Protein AF-A0A0V0YD03-F1 (afdb_monomer_lite)

Secondary structure (DSSP, 8-state):
---------SHHHHHHHHHHHHHHHHHHHHHHHHHHHHHHHHHHHH-HHHHHHHHHHHHHHHHHHHHHHHHS-------SS----HHHHB-TTS-B-----

Radius of gyration: 38.15 Å; chains: 1; bounding box: 76×24×102 Å

Structure (mmCIF, N/CA/C/O backbone):
data_AF-A0A0V0YD03-F1
#
_entry.id   AF-A0A0V0YD03-F1
#
loop_
_atom_site.group_PDB
_atom_site.id
_atom_site.type_symbol
_atom_site.label_atom_id
_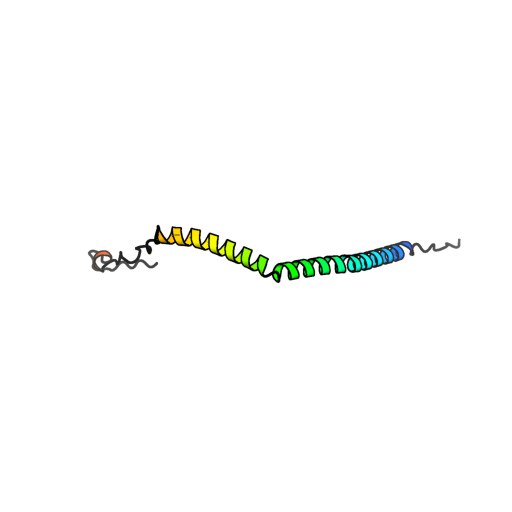atom_site.label_alt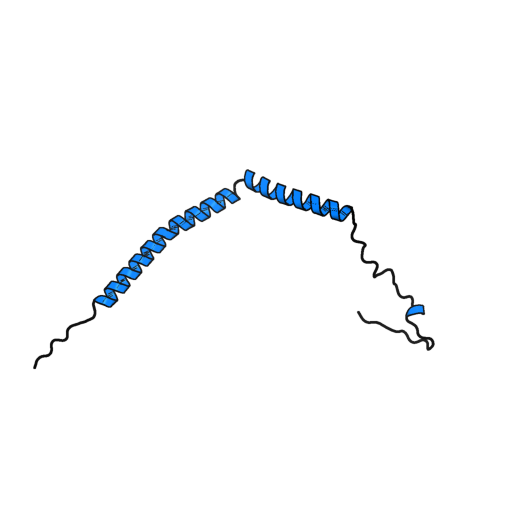_id
_atom_site.label_comp_id
_atom_site.label_asym_id
_atom_site.label_entity_id
_atom_site.label_seq_id
_atom_site.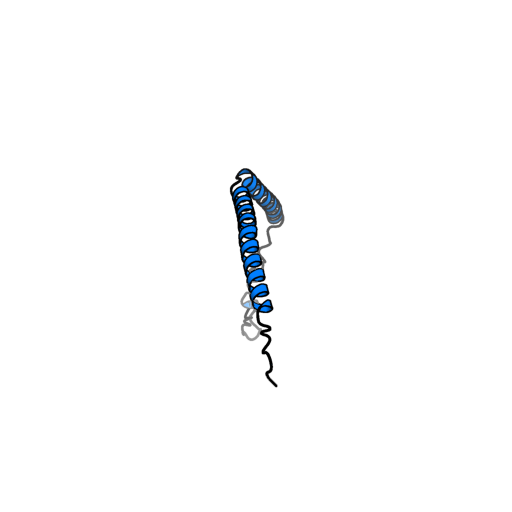pdbx_PDB_ins_code
_atom_site.Cartn_x
_atom_site.Cartn_y
_atom_site.Cartn_z
_atom_site.occupancy
_atom_site.B_iso_or_equiv
_atom_site.auth_seq_id
_atom_site.auth_comp_id
_atom_site.auth_asym_id
_atom_site.auth_atom_id
_atom_site.pdbx_PDB_model_num
ATOM 1 N N . MET A 1 1 ? 4.930 -1.424 -75.489 1.00 40.12 1 MET A N 1
ATOM 2 C CA . MET A 1 1 ? 5.115 -0.596 -74.277 1.00 40.12 1 MET A CA 1
ATOM 3 C C . MET A 1 1 ? 5.477 -1.521 -73.125 1.00 40.12 1 MET A C 1
ATOM 5 O O . MET A 1 1 ? 4.665 -2.361 -72.768 1.00 40.12 1 MET A O 1
ATOM 9 N N . ARG A 1 2 ? 6.723 -1.474 -72.639 1.00 47.38 2 ARG A N 1
ATOM 10 C CA . ARG A 1 2 ? 7.241 -2.386 -71.607 1.00 47.38 2 ARG A CA 1
ATOM 11 C C . ARG A 1 2 ? 7.111 -1.670 -70.257 1.00 47.38 2 ARG A C 1
ATOM 13 O O . ARG A 1 2 ? 7.885 -0.764 -69.976 1.00 47.38 2 ARG A O 1
ATOM 20 N N . GLY A 1 3 ? 6.068 -1.995 -69.497 1.00 53.31 3 GLY A N 1
ATOM 21 C CA . GLY A 1 3 ? 5.825 -1.412 -68.177 1.00 53.31 3 GLY A CA 1
ATOM 22 C C . GLY A 1 3 ? 6.805 -1.974 -67.153 1.00 53.31 3 GLY A C 1
ATOM 23 O O . GLY A 1 3 ? 6.899 -3.189 -66.992 1.00 53.31 3 GLY A O 1
ATOM 24 N N . CYS A 1 4 ? 7.546 -1.099 -66.480 1.00 58.75 4 CYS A N 1
ATOM 25 C CA . CYS A 1 4 ? 8.383 -1.462 -65.342 1.00 58.75 4 CYS A CA 1
ATOM 26 C C . CYS A 1 4 ? 7.491 -1.665 -64.103 1.00 58.75 4 CYS A C 1
ATOM 28 O O . CYS A 1 4 ? 6.809 -0.715 -63.713 1.00 58.75 4 CYS A O 1
ATOM 30 N N . PRO A 1 5 ? 7.488 -2.839 -63.444 1.00 56.25 5 PRO A N 1
ATOM 31 C CA . PRO A 1 5 ? 6.807 -2.998 -62.169 1.00 56.25 5 PRO A CA 1
ATOM 32 C C . PRO A 1 5 ? 7.722 -2.464 -61.060 1.00 56.25 5 PRO A C 1
ATOM 34 O O . PRO A 1 5 ? 8.617 -3.158 -60.576 1.00 56.25 5 PRO A O 1
ATOM 37 N N . GLY A 1 6 ? 7.526 -1.201 -60.681 1.00 57.12 6 GLY A N 1
ATOM 38 C CA . GLY A 1 6 ? 8.150 -0.630 -59.489 1.00 57.12 6 GLY A CA 1
ATOM 39 C C . GLY A 1 6 ? 7.615 -1.333 -58.242 1.00 57.12 6 GLY A C 1
ATOM 40 O O . GLY A 1 6 ? 6.440 -1.204 -57.909 1.00 57.12 6 GLY A O 1
ATOM 41 N N . LYS A 1 7 ? 8.461 -2.116 -57.566 1.00 56.69 7 LYS A N 1
ATOM 42 C CA . LYS A 1 7 ? 8.118 -2.782 -56.303 1.00 56.69 7 LYS A CA 1
ATOM 43 C C . LYS A 1 7 ? 8.045 -1.740 -55.182 1.00 56.69 7 LYS A C 1
ATOM 45 O O . LYS A 1 7 ? 9.074 -1.305 -54.681 1.00 56.69 7 LYS A O 1
ATOM 50 N N . LEU A 1 8 ? 6.834 -1.380 -54.761 1.00 57.28 8 LEU A N 1
ATOM 51 C CA . LEU A 1 8 ? 6.569 -0.579 -53.558 1.00 57.28 8 LEU A CA 1
ATOM 52 C C . LEU A 1 8 ? 6.446 -1.475 -52.309 1.00 57.28 8 LEU A C 1
ATOM 54 O O . LEU A 1 8 ? 5.421 -1.449 -51.637 1.00 57.28 8 LEU A O 1
ATOM 58 N N . TYR A 1 9 ? 7.445 -2.314 -52.013 1.00 54.06 9 TYR A N 1
ATOM 59 C CA . TYR A 1 9 ? 7.330 -3.326 -50.942 1.00 54.06 9 TYR A CA 1
ATOM 60 C C . TYR A 1 9 ? 8.469 -3.341 -49.914 1.00 54.06 9 TYR A C 1
ATOM 62 O O . TYR A 1 9 ? 8.717 -4.359 -49.284 1.00 54.06 9 TYR A O 1
ATOM 70 N N . THR A 1 10 ? 9.157 -2.218 -49.709 1.00 59.47 10 THR A N 1
ATOM 71 C CA . THR A 1 10 ? 10.269 -2.132 -48.738 1.00 59.47 10 THR A CA 1
ATOM 72 C C . THR A 1 10 ? 9.957 -1.278 -47.510 1.00 59.47 10 THR A C 1
ATOM 74 O O . THR A 1 10 ? 10.655 -1.380 -46.510 1.00 59.47 10 THR A O 1
ATOM 77 N N . ASN A 1 11 ? 8.910 -0.446 -47.550 1.00 62.69 11 ASN A N 1
ATOM 78 C CA . ASN A 1 11 ? 8.632 0.501 -46.463 1.00 62.69 11 ASN A CA 1
ATOM 79 C C . ASN A 1 11 ? 7.877 -0.139 -45.287 1.00 62.69 11 ASN A C 1
ATOM 81 O O . ASN A 1 11 ? 8.160 0.199 -44.146 1.00 62.69 11 ASN A O 1
ATOM 85 N N . LEU A 1 12 ? 6.960 -1.079 -45.555 1.00 64.25 12 LEU A N 1
ATOM 86 C CA . LEU A 1 12 ? 6.192 -1.787 -44.518 1.00 64.25 12 LEU A CA 1
ATOM 87 C C . LEU A 1 12 ? 7.080 -2.713 -43.670 1.00 64.25 12 LEU A C 1
ATOM 89 O O . LEU A 1 12 ? 6.980 -2.722 -42.448 1.00 64.25 12 LEU A O 1
ATOM 93 N N . ASP A 1 13 ? 7.994 -3.441 -44.309 1.00 68.50 13 ASP A N 1
ATOM 94 C CA . ASP A 1 13 ? 8.915 -4.358 -43.625 1.00 68.50 13 ASP A CA 1
ATOM 95 C C . ASP A 1 13 ? 9.918 -3.597 -42.736 1.00 68.50 13 ASP A C 1
ATOM 97 O O . ASP A 1 13 ? 10.144 -3.948 -41.580 1.00 68.50 13 ASP A O 1
ATOM 101 N N . ALA A 1 14 ? 10.420 -2.455 -43.223 1.00 71.44 14 ALA A N 1
ATOM 102 C CA . ALA A 1 14 ? 11.279 -1.567 -42.444 1.00 71.44 14 ALA A CA 1
ATOM 103 C C . ALA A 1 14 ? 10.563 -0.973 -41.214 1.00 71.44 14 ALA A C 1
ATOM 105 O O . ALA A 1 14 ? 11.172 -0.833 -40.151 1.00 71.44 14 ALA A O 1
ATOM 106 N N . THR A 1 15 ? 9.268 -0.643 -41.326 1.00 77.44 15 THR A N 1
ATOM 107 C CA . THR A 1 15 ? 8.484 -0.154 -40.180 1.00 77.44 15 THR A CA 1
ATOM 108 C C . THR A 1 15 ? 8.222 -1.241 -39.142 1.00 77.44 15 THR A C 1
ATOM 110 O O . THR A 1 15 ? 8.330 -0.966 -37.948 1.00 77.44 15 THR A O 1
ATOM 113 N N . GLU A 1 16 ? 7.948 -2.475 -39.569 1.00 83.06 16 GLU A N 1
ATOM 114 C CA . GLU A 1 16 ? 7.761 -3.614 -38.660 1.00 83.06 16 GLU A CA 1
ATOM 115 C C . GLU A 1 16 ? 9.064 -3.980 -37.935 1.00 83.06 16 GLU A C 1
ATOM 117 O O . GLU A 1 16 ? 9.066 -4.253 -36.731 1.00 83.06 16 GLU A O 1
ATOM 122 N N . GLN A 1 17 ? 10.200 -3.908 -38.632 1.00 85.00 17 GLN A N 1
ATOM 123 C CA . GLN A 1 17 ? 11.513 -4.132 -38.033 1.00 85.00 17 GLN A CA 1
ATOM 124 C C . GLN A 1 17 ? 11.839 -3.082 -36.960 1.00 85.00 17 GLN A C 1
ATOM 126 O O . GLN A 1 17 ? 12.265 -3.435 -35.859 1.00 85.00 17 GLN A O 1
ATOM 131 N N . LEU A 1 18 ? 11.577 -1.801 -37.239 1.00 88.38 18 LEU A N 1
ATOM 132 C CA . LEU A 1 18 ? 11.784 -0.717 -36.275 1.00 88.38 18 LEU A CA 1
ATOM 133 C C . LEU A 1 18 ? 10.872 -0.864 -35.049 1.00 88.38 18 LEU A C 1
ATOM 135 O O . LEU A 1 18 ? 11.302 -0.648 -33.916 1.00 88.38 18 LEU A O 1
ATOM 139 N N . LEU A 1 19 ? 9.626 -1.285 -35.259 1.00 89.00 19 LEU A N 1
ATOM 140 C CA . LEU A 1 19 ? 8.659 -1.491 -34.187 1.00 89.00 19 LEU A CA 1
ATOM 141 C C . LEU A 1 19 ? 9.043 -2.674 -33.278 1.00 89.00 19 LEU A C 1
ATOM 143 O O . LEU A 1 19 ? 8.863 -2.599 -32.061 1.00 89.00 19 LEU A O 1
ATOM 147 N N . ASN A 1 20 ? 9.625 -3.738 -33.834 1.00 90.25 20 ASN A N 1
ATOM 148 C CA . ASN A 1 20 ? 10.145 -4.864 -33.056 1.00 90.25 20 ASN A CA 1
ATOM 149 C C . ASN A 1 20 ? 11.418 -4.515 -32.270 1.00 90.25 20 ASN A C 1
ATOM 151 O O . ASN A 1 20 ? 11.539 -4.923 -31.115 1.00 90.25 20 ASN A O 1
ATOM 155 N N . GLU A 1 21 ? 12.328 -3.720 -32.837 1.00 90.00 21 GLU A N 1
ATOM 156 C CA . GLU A 1 21 ? 13.497 -3.206 -32.108 1.00 90.00 21 GLU A CA 1
ATOM 157 C C . GLU A 1 21 ? 13.077 -2.298 -30.943 1.00 90.00 21 GLU A C 1
ATOM 159 O O . GLU A 1 21 ? 13.557 -2.469 -29.823 1.00 90.00 21 GLU A O 1
ATOM 164 N N . LEU A 1 22 ? 12.098 -1.408 -31.152 1.00 89.62 22 LEU A N 1
ATOM 165 C CA . LEU A 1 22 ? 11.538 -0.586 -30.074 1.00 89.62 22 LEU A CA 1
ATOM 166 C C . LEU A 1 22 ? 10.895 -1.432 -28.970 1.00 89.62 22 LEU A C 1
ATOM 168 O O . LEU A 1 22 ? 11.090 -1.142 -27.792 1.00 89.62 22 LEU A O 1
ATOM 172 N N . LYS A 1 23 ? 10.163 -2.496 -29.320 1.00 89.94 23 LYS A N 1
ATOM 173 C CA . LYS A 1 23 ? 9.602 -3.437 -28.335 1.00 89.94 23 LYS A CA 1
ATOM 174 C C . LYS A 1 23 ? 10.692 -4.174 -27.557 1.00 89.94 23 LYS A C 1
ATOM 176 O O . LYS A 1 23 ? 10.537 -4.354 -26.350 1.00 89.94 23 LYS A O 1
ATOM 181 N N . ARG A 1 24 ? 11.785 -4.581 -28.217 1.00 90.25 24 ARG A N 1
ATOM 182 C CA . ARG A 1 24 ? 12.925 -5.231 -27.554 1.00 90.25 24 ARG A CA 1
ATOM 183 C C . ARG A 1 24 ? 13.590 -4.279 -26.565 1.00 90.25 24 ARG A C 1
ATOM 185 O O . ARG A 1 24 ? 13.750 -4.651 -25.409 1.00 90.25 24 ARG A O 1
ATOM 192 N N . LEU A 1 25 ? 13.873 -3.045 -26.985 1.00 88.62 25 LEU A N 1
ATOM 193 C CA . LEU A 1 25 ? 14.451 -2.008 -26.125 1.00 88.62 25 LEU A CA 1
ATOM 194 C C . LEU A 1 25 ? 13.525 -1.637 -24.963 1.00 88.62 25 LEU A C 1
ATOM 196 O O . LEU A 1 25 ? 13.982 -1.500 -23.834 1.00 88.62 25 LEU A O 1
ATOM 200 N N . ALA A 1 26 ? 12.219 -1.518 -25.209 1.00 83.94 26 ALA A N 1
ATOM 201 C CA . ALA A 1 26 ? 11.247 -1.250 -24.156 1.00 83.94 26 ALA A CA 1
ATOM 202 C C . ALA A 1 26 ? 11.212 -2.387 -23.128 1.00 83.94 26 ALA A C 1
ATOM 204 O O . ALA A 1 26 ? 11.229 -2.120 -21.932 1.00 83.94 26 ALA A O 1
ATOM 205 N N . ALA A 1 27 ? 11.210 -3.648 -23.570 1.00 83.62 27 ALA A N 1
ATOM 206 C CA . ALA A 1 27 ? 11.251 -4.802 -22.674 1.00 83.62 27 ALA A CA 1
ATOM 207 C C . ALA A 1 27 ? 12.575 -4.897 -21.899 1.00 83.62 27 ALA A C 1
ATOM 209 O O . ALA A 1 27 ? 12.573 -5.246 -20.721 1.00 83.62 27 ALA A O 1
ATOM 210 N N . GLU A 1 28 ? 13.694 -4.571 -22.542 1.00 84.94 28 GLU A N 1
ATOM 211 C CA . GLU A 1 28 ? 15.025 -4.557 -21.933 1.00 84.94 28 GLU A CA 1
ATOM 212 C C . GLU A 1 28 ? 15.190 -3.415 -20.925 1.00 84.94 28 GLU A C 1
ATOM 214 O O . GLU A 1 28 ? 15.848 -3.606 -19.913 1.00 84.94 28 GLU A O 1
ATOM 219 N N . TYR A 1 29 ? 14.542 -2.268 -21.143 1.00 81.62 29 TYR A N 1
ATOM 220 C CA . TYR A 1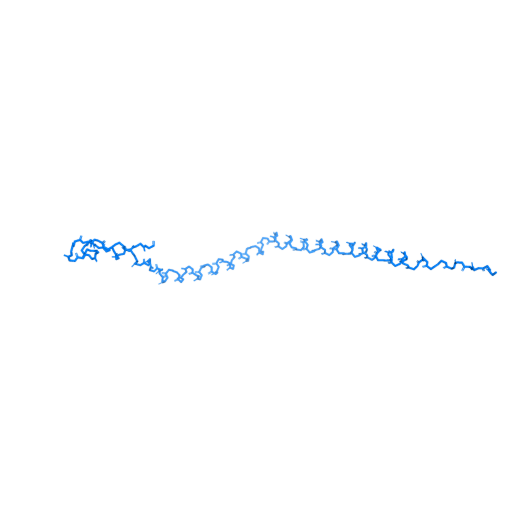 29 ? 14.557 -1.131 -20.218 1.00 81.62 29 TYR A CA 1
ATOM 221 C C . TYR A 1 29 ? 13.538 -1.264 -19.074 1.00 81.62 29 TYR A C 1
ATOM 223 O O . TYR A 1 29 ? 13.818 -0.884 -17.939 1.00 81.62 29 TYR A O 1
ATOM 231 N N . LEU A 1 30 ? 12.356 -1.829 -19.342 1.00 80.56 30 LEU A N 1
ATOM 232 C CA . LEU A 1 30 ? 11.313 -2.044 -18.330 1.00 80.56 30 LEU A CA 1
ATOM 233 C C . LEU A 1 30 ? 11.672 -3.156 -17.335 1.00 80.56 30 LEU A C 1
ATOM 235 O O . LEU A 1 30 ? 11.229 -3.093 -16.192 1.00 80.56 30 LEU A O 1
ATOM 239 N N . ARG A 1 31 ? 12.480 -4.147 -17.737 1.00 79.31 31 ARG A N 1
ATOM 240 C CA . ARG A 1 31 ? 12.972 -5.215 -16.846 1.00 79.31 31 ARG A CA 1
ATOM 241 C C . ARG A 1 31 ? 13.761 -4.669 -15.643 1.00 79.31 31 ARG A C 1
ATOM 243 O O . ARG A 1 31 ? 13.327 -4.926 -14.526 1.00 79.31 31 ARG A O 1
ATOM 250 N N . PRO A 1 32 ? 14.813 -3.850 -15.829 1.00 85.00 32 PRO A N 1
ATOM 251 C CA . PRO A 1 32 ? 15.513 -3.183 -14.736 1.00 85.00 32 PRO A CA 1
ATOM 252 C C . PRO A 1 32 ? 14.592 -2.353 -13.842 1.00 85.00 32 PRO A C 1
ATOM 254 O O . PRO A 1 32 ? 14.739 -2.371 -12.629 1.00 85.00 32 PRO A O 1
ATOM 257 N N . VAL A 1 33 ? 13.626 -1.628 -14.420 1.00 84.75 33 VAL A N 1
ATOM 258 C CA . VAL A 1 33 ? 12.690 -0.801 -13.636 1.00 84.75 33 VAL A CA 1
ATOM 259 C C . VAL A 1 33 ? 11.804 -1.665 -12.738 1.00 84.75 33 VAL A C 1
ATOM 261 O O . VAL A 1 33 ? 11.584 -1.308 -11.580 1.00 84.75 33 VAL A O 1
ATOM 264 N N . LEU A 1 34 ? 11.314 -2.797 -13.252 1.00 88.50 34 LEU A N 1
ATOM 265 C CA . LEU A 1 34 ? 10.512 -3.738 -12.476 1.00 88.50 34 LEU A CA 1
ATOM 266 C C . LEU A 1 34 ? 11.344 -4.409 -11.376 1.00 88.50 34 LEU A C 1
ATOM 268 O O . LEU A 1 34 ? 10.902 -4.457 -10.236 1.00 88.50 34 LEU A O 1
ATOM 272 N N . GLU A 1 35 ? 12.567 -4.839 -11.690 1.00 90.00 35 GLU A N 1
ATOM 273 C CA . GLU A 1 35 ? 13.489 -5.437 -10.717 1.00 90.00 35 GLU A CA 1
ATOM 274 C C . GLU A 1 35 ? 13.838 -4.459 -9.584 1.00 90.00 35 GLU A C 1
ATOM 276 O O . GLU A 1 35 ? 13.782 -4.835 -8.416 1.00 90.00 35 GLU A O 1
ATOM 281 N N . ILE A 1 36 ? 14.094 -3.183 -9.903 1.00 91.44 36 ILE A N 1
ATOM 282 C CA . ILE A 1 36 ? 14.327 -2.131 -8.900 1.00 91.44 36 ILE A CA 1
ATOM 283 C C . ILE A 1 36 ? 13.091 -1.941 -8.010 1.00 91.44 36 ILE A C 1
ATOM 285 O O . ILE A 1 36 ? 13.222 -1.774 -6.796 1.00 91.44 36 ILE A O 1
ATOM 289 N N . TYR A 1 37 ? 11.886 -1.957 -8.588 1.00 89.19 37 TYR A N 1
ATOM 290 C CA . TYR A 1 37 ? 10.645 -1.838 -7.821 1.00 89.19 37 TYR A CA 1
ATOM 291 C C . TYR A 1 37 ? 10.431 -3.035 -6.889 1.00 89.19 37 TYR A C 1
ATOM 293 O O . TYR A 1 37 ? 10.133 -2.842 -5.711 1.00 89.19 37 TYR A O 1
ATOM 301 N N . ASP A 1 38 ? 10.613 -4.254 -7.392 1.00 88.75 38 ASP A N 1
ATOM 302 C CA . ASP A 1 38 ? 10.432 -5.484 -6.621 1.00 88.75 38 ASP A CA 1
ATOM 303 C C . ASP A 1 38 ? 11.479 -5.609 -5.502 1.00 88.75 38 ASP A C 1
ATOM 305 O O . ASP A 1 38 ? 11.151 -6.034 -4.389 1.00 88.75 38 AS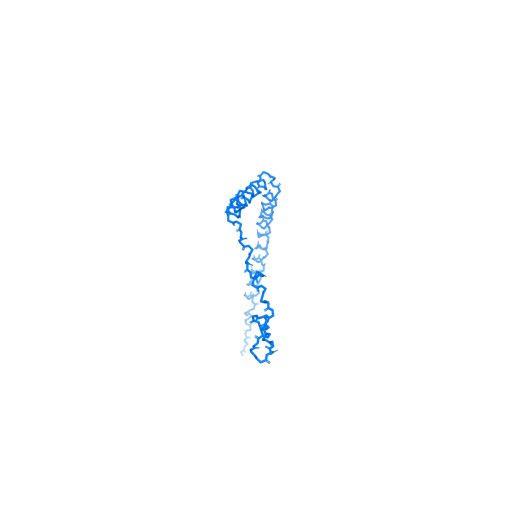P A O 1
ATOM 309 N N . GLU A 1 39 ? 12.721 -5.178 -5.747 1.00 89.69 39 GLU A N 1
ATOM 310 C CA . GLU A 1 39 ? 13.784 -5.107 -4.740 1.00 89.69 39 GLU A CA 1
ATOM 311 C C . GLU A 1 39 ? 13.465 -4.067 -3.654 1.00 89.69 39 GLU A C 1
ATOM 313 O O . GLU A 1 39 ? 13.587 -4.362 -2.462 1.00 89.69 39 GLU A O 1
ATOM 318 N N . LEU A 1 40 ? 12.982 -2.879 -4.040 1.00 87.94 40 LEU A N 1
ATOM 319 C CA . LEU A 1 40 ? 12.500 -1.850 -3.109 1.00 87.94 40 LEU A CA 1
ATOM 320 C C . LEU A 1 40 ? 11.289 -2.321 -2.293 1.00 87.94 40 LEU A C 1
ATOM 322 O O . LEU A 1 40 ? 11.209 -2.091 -1.090 1.00 87.94 40 LEU A O 1
ATOM 326 N N . ALA A 1 41 ? 10.333 -3.007 -2.911 1.00 84.44 41 ALA A N 1
ATOM 327 C CA . ALA A 1 41 ? 9.178 -3.537 -2.197 1.00 84.44 41 ALA A CA 1
ATOM 328 C C . ALA A 1 41 ? 9.596 -4.638 -1.208 1.00 84.44 41 ALA A C 1
ATOM 330 O O . ALA A 1 41 ? 9.160 -4.649 -0.053 1.00 84.44 41 ALA A O 1
ATOM 331 N N . SER A 1 42 ? 10.490 -5.531 -1.637 1.00 83.31 42 SER A N 1
ATOM 332 C CA . SER A 1 42 ? 11.012 -6.622 -0.811 1.00 83.31 42 SER A CA 1
ATOM 333 C C . SER A 1 42 ? 11.855 -6.103 0.354 1.00 83.31 42 SER A C 1
ATOM 335 O O . SER A 1 42 ? 11.711 -6.586 1.478 1.00 83.31 42 SER A O 1
ATOM 337 N N . ASN A 1 43 ? 12.700 -5.090 0.133 1.00 83.38 43 ASN A N 1
ATOM 338 C CA . ASN A 1 43 ? 13.510 -4.496 1.194 1.00 83.38 43 ASN A CA 1
ATOM 339 C C . ASN A 1 43 ? 12.652 -3.739 2.224 1.00 83.38 43 ASN A C 1
ATOM 341 O O . ASN A 1 43 ? 12.893 -3.873 3.424 1.00 83.38 43 ASN A O 1
ATOM 345 N N . ALA A 1 44 ? 11.592 -3.052 1.789 1.00 78.06 44 ALA A N 1
ATOM 346 C CA . ALA A 1 44 ? 10.649 -2.379 2.673 1.00 78.06 44 ALA A CA 1
ATOM 347 C C . ALA A 1 44 ? 9.822 -3.387 3.483 1.00 78.06 44 ALA A C 1
ATOM 349 O O . ALA A 1 44 ? 9.576 -3.171 4.669 1.00 78.06 44 ALA A O 1
ATOM 350 N N . SER A 1 45 ? 9.439 -4.510 2.865 1.00 71.75 45 SER A N 1
ATOM 351 C CA . SER A 1 45 ? 8.713 -5.594 3.534 1.00 71.75 45 SER A CA 1
ATOM 352 C C . SER A 1 45 ? 9.574 -6.338 4.560 1.00 71.75 45 SER A C 1
ATOM 354 O O . SER A 1 45 ? 9.060 -6.757 5.595 1.00 71.75 45 SER A O 1
ATOM 356 N N . ASN A 1 46 ? 10.870 -6.510 4.289 1.00 70.94 46 ASN A N 1
ATOM 357 C CA . ASN A 1 46 ? 11.799 -7.209 5.182 1.00 70.94 46 ASN A CA 1
ATOM 358 C C . ASN A 1 46 ? 12.376 -6.309 6.281 1.00 70.94 46 ASN A C 1
ATOM 360 O O . ASN A 1 46 ? 12.972 -6.813 7.235 1.00 70.94 46 ASN A O 1
ATOM 364 N N . ASN A 1 47 ? 12.215 -4.988 6.171 1.00 72.31 47 ASN A N 1
ATOM 365 C CA . ASN A 1 47 ? 12.665 -4.057 7.191 1.00 72.31 47 ASN A CA 1
ATOM 366 C C . ASN A 1 47 ? 11.791 -4.194 8.449 1.00 72.31 47 ASN A C 1
ATOM 368 O O . ASN A 1 47 ? 10.708 -3.611 8.561 1.00 72.31 47 ASN A O 1
ATOM 372 N N . LEU A 1 48 ? 12.290 -4.980 9.405 1.00 67.06 48 LEU A N 1
ATOM 373 C CA . LEU A 1 48 ? 11.649 -5.270 10.685 1.00 67.06 48 LEU A CA 1
ATOM 374 C C . LEU A 1 48 ? 11.246 -3.992 11.436 1.00 67.06 48 LEU A C 1
ATOM 376 O O . LEU A 1 48 ? 10.156 -3.943 12.005 1.00 67.06 48 LEU A O 1
ATOM 380 N N . ASP A 1 49 ? 12.059 -2.934 11.363 1.00 66.50 49 ASP A N 1
ATOM 381 C CA . ASP A 1 49 ? 11.768 -1.648 12.007 1.00 66.50 49 ASP A CA 1
ATOM 382 C C . ASP A 1 49 ? 10.502 -0.995 11.427 1.00 66.50 49 ASP A C 1
ATOM 384 O O . ASP A 1 49 ? 9.715 -0.370 12.142 1.00 66.50 49 ASP A O 1
ATOM 388 N N . THR A 1 50 ? 10.241 -1.207 10.133 1.00 63.41 50 THR A N 1
ATOM 389 C CA . THR A 1 50 ? 9.030 -0.714 9.459 1.00 63.41 50 THR A CA 1
ATOM 390 C C . THR A 1 50 ? 7.820 -1.602 9.767 1.00 63.41 50 THR A C 1
ATOM 392 O O . THR A 1 50 ? 6.718 -1.098 10.000 1.00 63.41 50 THR A O 1
ATOM 395 N N . ALA A 1 51 ? 8.010 -2.923 9.860 1.00 63.84 51 ALA A N 1
ATOM 396 C CA . ALA A 1 51 ? 6.956 -3.856 10.271 1.00 63.84 51 ALA A CA 1
ATOM 397 C C . ALA A 1 51 ? 6.458 -3.588 11.709 1.00 63.84 51 ALA A C 1
ATOM 399 O O . ALA A 1 51 ? 5.256 -3.693 11.992 1.00 63.84 51 ALA A O 1
ATOM 400 N N . VAL A 1 52 ? 7.358 -3.168 12.609 1.00 71.31 52 VAL A N 1
ATOM 401 C CA . VAL A 1 52 ? 7.013 -2.717 13.968 1.00 71.31 52 VAL A CA 1
ATOM 402 C C . VAL A 1 52 ? 6.146 -1.458 13.924 1.00 71.31 52 VAL A C 1
ATOM 404 O O . VAL A 1 52 ? 5.152 -1.375 14.650 1.00 71.31 52 VAL A O 1
ATOM 407 N N . TYR A 1 53 ? 6.449 -0.508 13.033 1.00 72.38 53 TYR A N 1
ATOM 408 C CA . TYR A 1 53 ? 5.644 0.704 12.871 1.00 72.38 53 TYR A CA 1
ATOM 409 C C . TYR A 1 53 ? 4.192 0.388 12.474 1.00 72.38 53 TYR A C 1
ATOM 411 O O . TYR A 1 53 ? 3.262 0.844 13.147 1.00 72.38 53 TYR A O 1
ATOM 419 N N . PHE A 1 54 ? 3.973 -0.456 11.459 1.00 64.38 54 PHE A N 1
ATOM 420 C CA . PHE A 1 54 ? 2.623 -0.871 11.048 1.00 64.38 54 PHE A CA 1
ATOM 421 C C . PHE A 1 54 ? 1.866 -1.604 12.160 1.00 64.38 54 PHE A C 1
ATOM 423 O O . PHE A 1 54 ? 0.691 -1.311 12.405 1.00 64.38 54 PHE A O 1
ATOM 430 N N . SER A 1 55 ? 2.551 -2.500 12.875 1.00 74.25 55 SER A N 1
ATOM 431 C CA . SER A 1 55 ? 1.981 -3.220 14.019 1.00 74.25 55 SER A CA 1
ATOM 432 C C . SER A 1 55 ? 1.549 -2.254 15.129 1.00 74.25 55 SER A C 1
ATOM 434 O O . SER A 1 55 ? 0.442 -2.366 15.658 1.00 74.25 55 SER A O 1
ATOM 436 N N . SER A 1 56 ? 2.374 -1.246 15.432 1.00 78.19 56 SER A N 1
ATOM 437 C CA . SER A 1 56 ? 2.067 -0.232 16.447 1.00 78.19 56 SER A CA 1
ATOM 438 C C . SER A 1 56 ? 0.864 0.642 16.067 1.00 78.19 56 SER A C 1
ATOM 440 O O . SER A 1 56 ? 0.020 0.947 16.916 1.00 78.19 56 SER A O 1
ATOM 442 N N . TRP A 1 57 ? 0.728 0.997 14.784 1.00 74.69 57 TRP A N 1
ATOM 443 C CA . TRP A 1 57 ? -0.392 1.794 14.286 1.00 74.69 57 TRP A CA 1
ATOM 444 C C . TRP A 1 57 ? -1.712 1.025 14.366 1.00 74.69 57 TRP A C 1
ATOM 446 O O . TRP A 1 57 ? -2.731 1.564 14.815 1.00 74.69 57 TRP A O 1
ATOM 456 N N . ASP A 1 58 ? -1.708 -0.251 13.975 1.00 80.44 58 ASP A N 1
ATOM 457 C CA . ASP A 1 58 ? -2.888 -1.104 14.093 1.00 80.44 58 ASP A CA 1
ATOM 458 C C . ASP A 1 58 ? -3.288 -1.323 15.558 1.00 80.44 58 ASP A C 1
ATOM 460 O O . ASP A 1 58 ? -4.453 -1.153 15.931 1.00 80.44 58 ASP A O 1
ATOM 464 N N . GLN A 1 59 ? -2.304 -1.562 16.425 1.00 81.06 59 GLN A N 1
ATOM 465 C CA . GLN A 1 59 ? -2.506 -1.696 17.864 1.00 81.06 59 GLN A CA 1
ATOM 466 C C . GLN A 1 59 ? -3.098 -0.424 18.496 1.00 81.06 59 GLN A C 1
ATOM 468 O O . GLN A 1 59 ? -4.024 -0.512 19.313 1.00 81.06 59 GLN A O 1
ATOM 473 N N . ALA A 1 60 ? -2.637 0.766 18.100 1.00 81.56 60 ALA A N 1
ATOM 474 C CA . ALA A 1 60 ? -3.174 2.041 18.581 1.00 81.56 60 ALA A CA 1
ATOM 475 C C . ALA A 1 60 ? -4.646 2.244 18.171 1.00 81.56 60 ALA A C 1
ATOM 477 O O . ALA A 1 60 ? -5.481 2.658 18.989 1.00 81.56 60 ALA A O 1
ATOM 478 N N . ARG A 1 61 ? -5.004 1.896 16.926 1.00 79.94 61 ARG A N 1
ATOM 479 C CA . ARG A 1 61 ? -6.395 1.952 16.436 1.00 79.94 61 ARG A CA 1
ATOM 480 C C . ARG A 1 61 ? -7.296 0.958 17.166 1.00 79.94 61 ARG A C 1
ATOM 482 O O . ARG A 1 61 ? -8.377 1.344 17.624 1.00 79.94 61 ARG A O 1
ATOM 489 N N . ASN A 1 62 ? -6.836 -0.281 17.333 1.00 83.00 62 ASN A N 1
ATOM 490 C CA . ASN A 1 62 ? -7.569 -1.328 18.043 1.00 83.00 62 ASN A CA 1
ATOM 491 C C . ASN A 1 62 ? -7.795 -0.950 19.509 1.00 83.00 62 ASN A C 1
ATOM 493 O O . ASN A 1 62 ? -8.916 -1.064 20.003 1.00 83.00 62 ASN A O 1
ATOM 497 N N . THR A 1 63 ? -6.790 -0.383 20.181 1.00 84.00 63 THR A N 1
ATOM 498 C CA . THR A 1 63 ? -6.907 0.097 21.569 1.00 84.00 63 THR A CA 1
ATOM 499 C C . THR A 1 63 ? -7.980 1.183 21.706 1.00 84.00 63 THR A C 1
ATOM 501 O O . THR A 1 63 ? -8.821 1.129 22.613 1.00 84.00 63 THR A O 1
ATOM 504 N N . LYS A 1 64 ? -8.021 2.148 20.774 1.00 88.31 64 LYS A N 1
ATOM 505 C CA . LYS A 1 64 ? -9.047 3.206 20.748 1.00 88.31 64 LYS A CA 1
ATOM 506 C C . LYS A 1 64 ? -10.454 2.632 20.565 1.00 88.31 64 LYS A C 1
ATOM 508 O O . LYS A 1 64 ? -11.383 3.057 21.256 1.00 88.31 64 LYS A O 1
ATOM 513 N N . TYR A 1 65 ? -10.629 1.687 19.643 1.00 82.94 65 TYR A N 1
ATOM 514 C CA . TYR A 1 65 ? -11.934 1.079 19.375 1.00 82.94 65 TYR A CA 1
ATOM 515 C C . TYR A 1 65 ? -12.394 0.168 20.523 1.00 82.94 65 TYR A C 1
ATOM 517 O O . TYR A 1 65 ? -13.534 0.265 20.975 1.00 82.94 65 TYR A O 1
ATOM 525 N N . TYR A 1 66 ? -11.490 -0.646 21.063 1.00 79.81 66 TYR A N 1
ATOM 526 C CA . TYR A 1 66 ? -11.754 -1.552 22.179 1.00 79.81 66 TYR A CA 1
ATOM 527 C C . TYR A 1 66 ? -12.175 -0.801 23.451 1.00 79.81 66 TYR A C 1
ATOM 529 O O . TYR A 1 66 ? -13.145 -1.175 24.112 1.00 79.81 66 TYR A O 1
ATOM 537 N N . SER A 1 67 ? -11.526 0.329 23.749 1.00 81.56 67 SER A N 1
ATOM 538 C CA . SER A 1 67 ? -11.891 1.199 24.878 1.00 81.56 67 SER A CA 1
ATOM 539 C C . SER A 1 67 ? -13.304 1.781 24.734 1.00 81.56 67 SER A C 1
ATOM 541 O O . SER A 1 67 ? -14.044 1.895 25.713 1.00 81.56 67 SER A O 1
ATOM 543 N N . ARG A 1 68 ? -13.717 2.111 23.503 1.00 82.62 68 ARG A N 1
ATOM 544 C CA . ARG A 1 68 ? 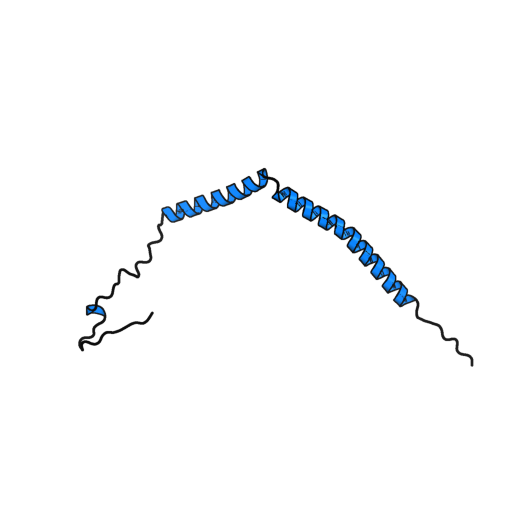-15.087 2.563 23.203 1.00 82.62 68 ARG A CA 1
ATOM 545 C C . ARG A 1 68 ? -16.104 1.432 23.348 1.00 82.62 68 ARG A C 1
ATOM 547 O O . ARG A 1 68 ? -17.157 1.655 23.938 1.00 82.62 68 ARG A O 1
ATOM 554 N N . ALA A 1 69 ? -15.773 0.233 22.871 1.00 79.31 69 ALA A N 1
ATOM 555 C CA . ALA A 1 69 ? -16.624 -0.949 23.000 1.00 79.31 69 ALA A CA 1
ATOM 556 C C . ALA A 1 69 ? -16.828 -1.373 24.466 1.00 79.31 69 ALA A C 1
ATOM 558 O O . ALA A 1 69 ? -17.902 -1.845 24.820 1.00 79.31 69 ALA A O 1
ATOM 559 N N . LYS A 1 70 ? -15.833 -1.157 25.339 1.00 76.69 70 LYS A N 1
ATOM 560 C CA . LYS A 1 70 ? -15.975 -1.368 26.789 1.00 76.69 70 LYS A CA 1
ATOM 561 C C . LYS A 1 70 ? -16.872 -0.337 27.471 1.00 76.69 70 LYS A C 1
ATOM 563 O O . LYS A 1 70 ? -17.578 -0.683 28.410 1.00 76.69 70 LYS A O 1
ATOM 568 N N . ARG A 1 71 ? -16.834 0.924 27.026 1.00 81.06 71 ARG A N 1
ATOM 569 C CA . ARG A 1 71 ? -17.649 2.006 27.605 1.00 81.06 71 ARG A CA 1
ATOM 570 C C . ARG A 1 71 ? -19.134 1.848 27.278 1.00 81.06 71 ARG A C 1
ATOM 572 O O . ARG A 1 71 ? -19.979 2.192 28.094 1.00 81.06 71 ARG A O 1
ATOM 579 N N . TYR A 1 72 ? -19.431 1.308 26.103 1.00 75.38 72 TYR A N 1
ATOM 580 C CA . TYR A 1 72 ? -20.782 0.965 25.685 1.00 75.38 72 TYR A CA 1
ATOM 581 C C . TYR A 1 72 ? -20.780 -0.503 25.277 1.00 75.38 72 TYR A C 1
ATOM 583 O O . TYR A 1 72 ? -20.657 -0.787 24.079 1.00 75.38 72 TYR A O 1
ATOM 591 N N . PRO A 1 73 ? -20.876 -1.441 26.245 1.00 71.19 73 PRO A N 1
ATOM 592 C CA . PRO A 1 73 ? -21.116 -2.824 25.889 1.00 71.19 73 PRO A CA 1
ATOM 593 C C . PRO A 1 73 ? -22.338 -2.813 24.981 1.00 71.19 73 PRO A C 1
ATOM 595 O O . PRO A 1 73 ? -23.369 -2.238 25.342 1.00 71.19 73 PRO A O 1
ATOM 598 N N . ARG A 1 74 ? -22.197 -3.357 23.765 1.00 67.44 74 ARG A N 1
ATOM 599 C CA . ARG A 1 74 ? -23.345 -3.524 22.876 1.00 67.44 74 ARG A CA 1
ATOM 600 C C . ARG A 1 74 ? -24.366 -4.277 23.705 1.00 67.44 74 ARG A C 1
ATOM 602 O O . ARG A 1 74 ? -24.095 -5.412 24.092 1.00 67.44 74 ARG A O 1
ATOM 609 N N . LEU A 1 75 ? -25.473 -3.612 24.035 1.00 63.31 75 LEU A N 1
ATOM 610 C CA . LEU A 1 75 ? -26.609 -4.270 24.652 1.00 63.31 75 LEU A CA 1
ATOM 611 C C . LEU A 1 75 ? -26.896 -5.439 23.727 1.00 63.31 75 LEU A C 1
ATOM 613 O O . LEU A 1 75 ? -27.251 -5.218 22.567 1.00 63.31 75 LEU A O 1
ATOM 617 N N . LEU A 1 76 ? -26.617 -6.657 24.202 1.00 59.47 76 LEU A N 1
ATOM 618 C CA . LEU A 1 76 ? -27.056 -7.872 23.544 1.00 59.47 76 LEU A CA 1
ATOM 619 C C . LEU A 1 76 ? -28.522 -7.600 23.255 1.00 59.47 76 LEU A C 1
ATOM 621 O O . LEU A 1 76 ? -29.280 -7.352 24.195 1.00 59.47 76 LEU A O 1
ATOM 625 N N . ALA A 1 77 ? -28.852 -7.443 21.972 1.00 57.94 77 ALA A N 1
ATOM 626 C CA . ALA A 1 77 ? -30.157 -6.974 21.570 1.00 57.94 77 ALA A CA 1
ATOM 627 C C . ALA A 1 77 ? -31.151 -7.894 22.261 1.00 57.94 77 ALA A C 1
ATOM 629 O O . ALA A 1 77 ? -31.195 -9.093 21.986 1.00 57.94 77 ALA A O 1
ATOM 630 N N . ARG A 1 78 ? -31.866 -7.315 23.224 1.00 52.06 78 ARG A N 1
ATOM 631 C CA . ARG A 1 78 ? -32.847 -7.942 24.094 1.00 52.06 78 ARG A CA 1
ATOM 632 C C . ARG A 1 78 ? -34.069 -8.307 23.257 1.00 52.06 78 ARG A C 1
ATOM 634 O O . ARG A 1 78 ? -35.158 -7.793 23.456 1.00 52.06 78 ARG A O 1
ATOM 641 N N . ARG A 1 79 ? -33.864 -9.130 22.234 1.00 55.31 79 ARG A N 1
ATOM 642 C CA . ARG A 1 79 ? -34.903 -9.689 21.373 1.00 55.31 79 ARG A CA 1
ATOM 643 C C . ARG A 1 79 ? -35.193 -11.146 21.727 1.00 55.31 79 ARG A C 1
ATOM 645 O O . ARG A 1 79 ? -35.906 -11.805 20.989 1.00 55.31 79 ARG A O 1
ATOM 652 N N . GLN A 1 80 ? -34.655 -11.644 22.842 1.00 54.81 80 GLN A N 1
ATOM 653 C CA . GLN A 1 80 ? -35.000 -12.960 23.389 1.00 54.81 80 GLN A CA 1
ATOM 654 C C . GLN A 1 80 ? -35.679 -12.888 24.764 1.00 54.81 80 GLN A C 1
ATOM 656 O O . GLN A 1 80 ? -36.222 -13.894 25.200 1.00 54.81 80 GLN A O 1
ATOM 661 N N . ASP A 1 81 ? -35.751 -11.717 25.410 1.00 53.22 81 ASP A N 1
ATOM 662 C CA . ASP A 1 81 ? -36.514 -11.579 26.665 1.00 53.22 81 ASP A CA 1
ATOM 663 C C . ASP A 1 81 ? -38.011 -11.367 26.428 1.00 53.22 81 ASP A C 1
ATOM 665 O O . ASP A 1 81 ? -38.802 -11.500 27.357 1.00 53.22 81 ASP A O 1
ATOM 669 N N . LEU A 1 82 ? -38.428 -11.102 25.187 1.00 58.22 82 LEU A N 1
ATOM 670 C CA . LEU A 1 82 ? -39.829 -11.227 24.802 1.00 58.22 82 LEU A CA 1
ATOM 671 C C . LEU A 1 82 ? -40.103 -12.684 24.404 1.00 58.22 82 LEU A C 1
ATOM 673 O O . LEU A 1 82 ? -40.498 -12.979 23.279 1.00 58.22 82 LEU A O 1
ATOM 677 N N . ARG A 1 83 ? -39.829 -13.622 25.318 1.00 60.53 83 ARG A N 1
ATOM 678 C CA . ARG A 1 83 ? -40.404 -14.966 25.227 1.00 60.53 83 ARG A CA 1
ATOM 679 C C . ARG A 1 83 ? -41.915 -14.781 25.326 1.00 60.53 83 ARG A C 1
ATOM 681 O O . ARG A 1 83 ? -42.433 -14.652 26.429 1.00 60.53 83 ARG A O 1
ATOM 688 N N . LEU A 1 84 ? -42.596 -14.691 24.184 1.00 64.75 84 LEU A N 1
ATOM 689 C CA . LEU A 1 84 ? -44.053 -14.685 24.123 1.00 64.75 84 LEU A CA 1
ATOM 690 C C . LEU A 1 84 ? -44.531 -15.979 24.793 1.00 64.75 84 LEU A C 1
ATOM 692 O O . LEU A 1 84 ? -44.339 -17.074 24.262 1.00 64.75 84 LEU A O 1
ATOM 696 N N . THR A 1 85 ? -45.066 -15.872 26.006 1.00 66.50 85 THR A N 1
ATOM 697 C CA . THR A 1 85 ? -45.702 -16.991 26.705 1.00 66.50 85 THR A CA 1
ATOM 698 C C . THR A 1 85 ? -46.962 -17.396 25.946 1.00 66.50 85 THR A C 1
ATOM 700 O O . THR A 1 85 ? -47.562 -16.572 25.258 1.00 66.50 85 THR A O 1
ATOM 703 N N . ALA A 1 86 ? -47.393 -18.655 26.074 1.00 63.22 86 ALA A N 1
ATOM 704 C CA . ALA A 1 86 ? -48.557 -19.176 25.350 1.00 63.22 86 ALA A CA 1
ATOM 705 C C . ALA A 1 86 ? -49.818 -18.303 25.520 1.00 63.22 86 ALA A C 1
ATOM 707 O O . ALA A 1 86 ? -50.609 -18.176 24.595 1.00 63.22 86 ALA A O 1
ATOM 708 N N . GLU A 1 87 ? -49.973 -17.624 26.658 1.00 67.06 87 GLU A N 1
ATOM 709 C CA . GLU A 1 87 ? -51.062 -16.668 26.900 1.00 67.06 87 GLU A CA 1
ATOM 710 C C . GLU A 1 87 ? -51.091 -15.494 25.907 1.00 67.06 87 GLU A C 1
ATOM 712 O O . GLU A 1 87 ? -52.163 -14.999 25.575 1.00 67.06 87 GLU A O 1
ATOM 717 N N . GLN A 1 88 ? -49.934 -15.057 25.405 1.00 69.75 88 GLN A N 1
ATOM 718 C CA . GLN A 1 88 ? -49.826 -13.930 24.473 1.00 69.75 88 GLN A CA 1
ATOM 719 C C . GLN A 1 88 ? -50.017 -14.341 23.009 1.00 69.75 88 GLN A C 1
ATOM 721 O O . GLN A 1 88 ? -50.330 -13.492 22.178 1.00 69.75 88 GLN A O 1
ATOM 726 N N . THR A 1 89 ? -49.847 -15.624 22.683 1.00 68.06 89 THR A N 1
ATOM 727 C CA . THR A 1 89 ? -50.046 -16.155 21.326 1.00 68.06 89 THR A CA 1
ATOM 728 C C . THR A 1 89 ? -51.355 -16.919 21.170 1.00 68.06 89 THR A C 1
ATOM 730 O O . THR A 1 89 ? -51.671 -17.316 20.056 1.00 68.06 89 THR A O 1
ATOM 733 N N . THR A 1 90 ? -52.147 -17.105 22.230 1.00 75.31 90 THR A N 1
ATOM 734 C CA . THR A 1 90 ? -53.418 -17.843 22.162 1.00 75.31 90 THR A CA 1
ATOM 735 C C . THR A 1 90 ? -54.602 -16.880 22.111 1.00 75.31 90 THR A C 1
ATOM 737 O O . THR A 1 90 ? -54.795 -16.044 22.990 1.00 75.31 90 THR A O 1
ATOM 740 N N . THR A 1 91 ? -55.422 -16.980 21.067 1.00 75.94 91 THR A N 1
ATOM 741 C CA . THR A 1 91 ? -56.646 -16.180 20.933 1.00 75.94 91 THR A CA 1
ATOM 742 C C . THR A 1 91 ? -57.733 -16.682 21.892 1.00 75.94 91 THR A C 1
ATOM 744 O O . THR A 1 91 ? -57.682 -17.814 22.369 1.00 75.94 91 THR A O 1
ATOM 747 N N . LYS A 1 92 ? -58.782 -15.882 22.151 1.00 76.81 92 LYS A N 1
ATOM 748 C CA . LYS A 1 92 ? -59.924 -16.284 23.009 1.00 76.81 92 LYS A CA 1
ATOM 749 C C . LYS A 1 92 ? -60.625 -17.578 22.559 1.00 76.81 92 LYS A C 1
ATOM 751 O O . LYS A 1 92 ? -61.352 -18.171 23.346 1.00 76.81 92 LYS A O 1
ATOM 756 N N . SER A 1 93 ? -60.418 -18.006 21.311 1.00 82.88 93 SER A N 1
ATOM 757 C CA . SER A 1 93 ? -60.915 -19.273 20.762 1.00 82.88 93 SER A CA 1
ATOM 758 C C . SER A 1 93 ? -59.963 -20.461 20.974 1.00 82.88 93 SER A C 1
ATOM 760 O O . SER A 1 93 ? -60.227 -21.536 20.447 1.00 82.88 93 SER A O 1
ATOM 762 N N . GLY A 1 94 ? -58.846 -20.285 21.690 1.00 78.38 94 GLY A N 1
ATOM 763 C CA . GLY A 1 94 ? -57.852 -21.331 21.953 1.00 78.38 94 GLY A CA 1
ATOM 764 C C . GLY A 1 94 ? -56.850 -21.581 20.818 1.00 78.38 94 GLY A C 1
ATOM 765 O O . GLY A 1 94 ? -56.070 -22.526 20.902 1.00 78.38 94 GLY A O 1
ATOM 766 N N . ALA A 1 95 ? -56.846 -20.765 19.758 1.00 79.75 95 ALA A N 1
ATOM 767 C CA . ALA A 1 95 ? -55.946 -20.949 18.618 1.00 79.75 95 ALA A CA 1
ATOM 768 C C . ALA A 1 95 ? -54.611 -20.218 18.834 1.00 79.75 95 ALA A C 1
ATOM 770 O O . ALA A 1 95 ? -54.605 -19.053 19.229 1.00 79.75 95 ALA A O 1
ATOM 771 N N . GLN A 1 96 ? -53.489 -20.887 18.549 1.00 81.25 96 GLN A N 1
ATOM 772 C CA . GLN A 1 96 ? -52.149 -20.302 18.662 1.00 81.25 96 GLN A CA 1
ATOM 773 C C . GLN A 1 96 ? -51.746 -19.567 17.376 1.00 81.25 96 GLN A C 1
ATOM 775 O O . GLN A 1 96 ? -51.778 -20.132 16.285 1.00 81.25 96 GLN A O 1
ATOM 780 N N . PHE A 1 97 ? -51.331 -18.310 17.512 1.00 70.69 97 PHE A N 1
ATOM 781 C CA . PHE A 1 97 ? -50.765 -17.489 16.448 1.00 70.69 97 PHE A CA 1
ATOM 782 C C . PHE A 1 97 ? -49.253 -17.734 16.368 1.00 70.69 97 PHE A C 1
ATOM 784 O O . PHE A 1 97 ? -48.493 -17.307 17.238 1.00 70.69 97 PHE A O 1
ATOM 791 N N . LEU A 1 98 ? -48.811 -18.431 15.322 1.00 75.50 98 LEU A N 1
ATOM 792 C CA . LEU A 1 98 ? -47.394 -18.638 15.027 1.00 75.50 98 LEU A CA 1
ATOM 793 C C . LEU A 1 98 ? -46.925 -17.541 14.062 1.00 75.50 98 LEU A C 1
ATOM 795 O O . LEU A 1 98 ? -47.311 -17.538 12.895 1.00 75.50 98 LEU A O 1
ATOM 799 N N . MET A 1 99 ? -46.099 -16.601 14.529 1.00 65.75 99 MET A N 1
ATOM 800 C CA . MET A 1 99 ? -45.329 -15.744 13.620 1.00 65.75 99 MET A CA 1
ATOM 801 C C . MET A 1 99 ? -44.062 -16.492 13.209 1.00 65.75 99 MET A C 1
ATOM 803 O O . MET A 1 99 ? -43.182 -16.718 14.037 1.00 65.75 99 MET A O 1
ATOM 807 N N . TYR A 1 100 ? -43.969 -16.873 11.937 1.00 52.78 100 TYR A N 1
ATOM 808 C CA . TYR A 1 100 ? -42.709 -17.323 11.352 1.00 52.78 100 TYR A CA 1
ATOM 809 C C . TYR A 1 100 ? -41.810 -16.099 11.129 1.00 52.78 100 TYR A C 1
ATOM 811 O O . TYR A 1 100 ? -42.261 -15.105 10.557 1.00 52.78 100 TYR A O 1
ATOM 819 N N . HIS A 1 101 ? -40.573 -16.160 11.620 1.00 58.41 101 HIS A N 1
ATOM 820 C CA . HIS A 1 101 ? -39.520 -15.179 11.350 1.00 58.41 101 HIS A CA 1
ATOM 821 C C . HIS A 1 101 ? -38.549 -15.750 10.314 1.00 58.41 101 HIS A C 1
ATOM 823 O O . HIS A 1 101 ? -38.316 -16.978 10.357 1.00 58.41 101 HIS A O 1
#

Foldseek 3Di:
DDDDPDDPDDPVVVVVVVVVVVVVVCVVVVVVVVVVVVVVVVVCVPPVVNVVVVVVVVVVVCVVVVVVCVVPVPPPPPPPVPPPDQVNQQDPVRDGNDDDD

Organism: Trichinella pseudospiralis (NCBI:txid6337)

pLDDT: mean 73.69, std 12.07, range [40.12, 91.44]

Sequence (101 aa):
MRGCPGKLYTNLDATEQLLNELKRLAAEYLRPVLEIYDELASNASNNLDTAVYFSSWDQARNTKYYSRAKRYPRLLARRQDLRLTAEQTTTKSGAQFLMYH